Protein AF-A0A829W7Z4-F1 (afdb_monomer_lite)

Structure (mmCIF, N/CA/C/O backbone):
data_AF-A0A829W7Z4-F1
#
_entry.id   AF-A0A829W7Z4-F1
#
loop_
_atom_site.group_PDB
_atom_site.id
_atom_site.type_symbol
_atom_site.label_atom_id
_atom_site.label_alt_id
_atom_site.label_comp_id
_atom_site.label_asym_id
_atom_site.label_entity_id
_atom_site.label_seq_id
_atom_site.pdbx_PDB_ins_code
_atom_site.Cartn_x
_atom_site.Cartn_y
_atom_site.Cartn_z
_atom_site.occupancy
_atom_site.B_iso_or_equiv
_atom_site.auth_seq_id
_atom_site.auth_comp_id
_atom_site.auth_asym_id
_atom_site.auth_atom_id
_atom_site.pdbx_PDB_model_num
ATOM 1 N N . MET A 1 1 ? 9.742 19.812 16.739 1.00 41.78 1 MET A N 1
ATOM 2 C CA . MET A 1 1 ? 9.179 18.948 17.801 1.00 41.78 1 MET A CA 1
ATOM 3 C C . MET A 1 1 ? 8.928 17.568 17.211 1.00 41.78 1 MET A C 1
ATOM 5 O O . MET A 1 1 ? 8.250 17.486 16.193 1.00 41.78 1 MET A O 1
ATOM 9 N N . ALA A 1 2 ? 9.530 16.509 17.758 1.00 52.81 2 ALA A N 1
ATOM 10 C CA . ALA A 1 2 ? 9.344 15.154 17.242 1.00 52.81 2 ALA A CA 1
ATOM 11 C C . ALA A 1 2 ? 7.909 14.692 17.536 1.00 52.81 2 ALA A C 1
ATOM 13 O O . ALA A 1 2 ? 7.494 14.621 18.692 1.00 52.81 2 ALA A O 1
ATOM 14 N N . LYS A 1 3 ? 7.122 14.435 16.487 1.00 56.81 3 LYS A N 1
ATOM 15 C CA . LYS A 1 3 ? 5.756 13.927 16.623 1.00 56.81 3 LYS A CA 1
ATOM 16 C C . LYS A 1 3 ? 5.869 12.487 17.125 1.00 56.81 3 LYS A C 1
ATOM 18 O O . LYS A 1 3 ? 6.263 11.615 16.359 1.00 56.81 3 LYS A O 1
ATOM 23 N N . ASN A 1 4 ? 5.592 12.265 18.408 1.00 56.56 4 ASN A N 1
ATOM 24 C CA . ASN A 1 4 ? 5.634 10.947 19.036 1.00 56.56 4 ASN A CA 1
ATOM 25 C C . ASN A 1 4 ? 4.514 10.082 18.429 1.00 56.56 4 ASN A C 1
ATOM 27 O O . ASN A 1 4 ? 3.356 10.155 18.841 1.00 56.56 4 ASN A O 1
ATOM 31 N N . GLN A 1 5 ? 4.822 9.377 17.339 1.00 65.25 5 GLN A N 1
ATOM 32 C CA . GLN A 1 5 ? 3.858 8.541 16.636 1.00 65.25 5 GLN A CA 1
ATOM 33 C C . GLN A 1 5 ? 3.801 7.185 17.328 1.00 65.25 5 GLN A C 1
ATOM 35 O O . GLN A 1 5 ? 4.799 6.468 17.373 1.00 65.25 5 GLN A O 1
ATOM 40 N N . LYS A 1 6 ? 2.619 6.814 17.831 1.00 75.69 6 LYS A N 1
ATOM 41 C CA . LYS A 1 6 ? 2.347 5.427 18.215 1.00 75.69 6 LYS A CA 1
ATOM 42 C C . LYS A 1 6 ? 2.591 4.542 16.991 1.00 75.69 6 LYS A C 1
ATOM 44 O O . LYS A 1 6 ? 1.899 4.678 15.980 1.00 75.69 6 LYS A O 1
ATOM 49 N N . SER A 1 7 ? 3.600 3.680 17.073 1.00 81.94 7 SER A N 1
ATOM 50 C CA . SER A 1 7 ? 3.872 2.682 16.044 1.00 81.94 7 SER A CA 1
ATOM 51 C C . SER A 1 7 ? 3.055 1.432 16.345 1.00 81.94 7 SER A C 1
ATOM 53 O O . SER A 1 7 ? 3.069 0.937 17.468 1.00 81.94 7 SER A O 1
ATOM 55 N N . TYR A 1 8 ? 2.344 0.939 15.337 1.00 88.88 8 TYR A N 1
ATOM 56 C CA . TYR A 1 8 ? 1.607 -0.319 15.400 1.00 88.88 8 TYR A CA 1
ATOM 57 C C . TYR A 1 8 ? 2.316 -1.352 14.530 1.00 88.88 8 TYR A C 1
ATOM 59 O O . TYR A 1 8 ? 2.827 -1.000 13.454 1.00 88.88 8 TYR A O 1
ATOM 67 N N . THR A 1 9 ? 2.326 -2.607 14.975 1.00 92.00 9 THR A N 1
ATOM 68 C CA . THR A 1 9 ? 2.945 -3.698 14.221 1.00 92.00 9 THR A CA 1
ATOM 69 C C . THR A 1 9 ? 2.181 -3.958 12.915 1.00 92.00 9 THR A C 1
ATOM 71 O O . THR A 1 9 ? 0.985 -3.649 12.830 1.00 92.00 9 THR A O 1
ATOM 74 N N . PRO A 1 10 ? 2.847 -4.452 11.858 1.00 86.19 10 PRO A N 1
ATOM 75 C CA . PRO A 1 10 ? 2.185 -4.789 10.599 1.00 86.19 10 PRO A CA 1
ATOM 76 C C . PRO A 1 10 ? 1.018 -5.767 10.778 1.00 86.19 10 PRO A C 1
ATOM 78 O O . PRO A 1 10 ? -0.041 -5.557 10.193 1.00 86.19 10 PRO A O 1
ATOM 81 N N . GLU A 1 11 ? 1.187 -6.768 11.641 1.00 88.44 11 GLU A N 1
ATOM 82 C CA . GLU A 1 11 ? 0.212 -7.831 11.899 1.00 88.44 11 GLU A CA 1
ATOM 83 C C . GLU A 1 11 ? -1.060 -7.253 12.522 1.00 88.44 11 GLU A C 1
ATOM 85 O O . GLU A 1 11 ? -2.168 -7.559 12.088 1.00 88.44 11 GLU A O 1
ATOM 90 N N . PHE A 1 12 ? -0.903 -6.332 13.478 1.00 92.31 12 PHE A N 1
ATOM 91 C CA . PHE A 1 12 ? -2.033 -5.650 14.099 1.00 92.31 12 PHE A CA 1
ATOM 92 C C . PHE A 1 12 ? -2.803 -4.794 13.089 1.00 92.31 12 PHE A C 1
ATOM 94 O O . PHE A 1 12 ? -4.030 -4.808 13.059 1.00 92.31 12 PHE A O 1
ATOM 101 N N . LYS A 1 13 ? -2.094 -4.058 12.223 1.00 91.81 13 LYS A N 1
ATOM 102 C CA . LYS A 1 13 ? -2.747 -3.253 11.178 1.00 91.81 13 LYS A CA 1
ATOM 103 C C . LYS A 1 13 ? -3.552 -4.132 10.227 1.00 91.81 13 LYS A C 1
ATOM 105 O O . LYS A 1 13 ? -4.665 -3.751 9.875 1.00 91.81 13 LYS A O 1
ATOM 110 N N . GLN A 1 14 ? -2.995 -5.278 9.834 1.00 89.31 14 GLN A N 1
ATOM 111 C CA . GLN A 1 14 ? -3.659 -6.223 8.942 1.00 89.31 14 GLN A CA 1
ATOM 112 C C . GLN A 1 14 ? -4.924 -6.791 9.590 1.00 89.31 14 GLN A C 1
ATOM 114 O O . GLN A 1 14 ? -5.995 -6.679 9.005 1.00 89.31 14 GLN A O 1
ATOM 119 N N . GLN A 1 15 ? -4.834 -7.256 10.840 1.00 91.69 15 GLN A N 1
ATOM 120 C CA . GLN A 1 15 ? -5.976 -7.785 11.590 1.00 91.69 15 GLN A CA 1
ATOM 121 C C . GLN A 1 15 ? -7.156 -6.801 11.637 1.00 91.69 15 GLN A C 1
ATOM 123 O O . GLN A 1 15 ? -8.304 -7.183 11.426 1.00 91.69 15 GLN A O 1
ATOM 128 N N . ILE A 1 16 ? -6.883 -5.519 11.891 1.00 92.44 16 ILE A N 1
ATOM 129 C CA . ILE A 1 16 ? -7.922 -4.485 11.954 1.00 92.44 16 ILE A CA 1
ATOM 130 C C . ILE A 1 16 ? -8.566 -4.233 10.583 1.00 92.44 16 ILE A C 1
ATOM 132 O O . ILE A 1 16 ? -9.775 -4.011 10.493 1.00 92.44 16 ILE A O 1
ATOM 136 N N . VAL A 1 17 ? -7.776 -4.263 9.509 1.00 90.25 17 VAL A N 1
ATOM 137 C CA . VAL A 1 17 ? -8.288 -4.105 8.141 1.00 90.25 17 VAL A CA 1
ATOM 138 C C . VAL A 1 17 ? -9.119 -5.315 7.722 1.00 90.25 17 VAL A C 1
ATOM 140 O O . VAL A 1 17 ? -10.169 -5.133 7.110 1.00 90.25 17 VAL A O 1
ATOM 143 N N . ASP A 1 18 ? -8.714 -6.522 8.106 1.00 89.75 18 ASP A N 1
ATOM 144 C CA . ASP A 1 18 ? -9.463 -7.748 7.829 1.00 89.75 18 ASP A CA 1
ATOM 145 C C . ASP A 1 18 ? -10.809 -7.753 8.568 1.00 89.75 18 ASP A C 1
ATOM 147 O O . ASP A 1 18 ? -11.843 -8.027 7.960 1.00 89.75 18 ASP A O 1
ATOM 151 N N . LEU A 1 19 ? -10.828 -7.341 9.843 1.00 90.69 19 LEU A N 1
ATOM 152 C CA . LEU A 1 19 ? -12.062 -7.167 10.624 1.00 90.69 19 LEU A CA 1
ATOM 153 C C . LEU A 1 19 ? -13.021 -6.149 9.997 1.00 90.69 19 LEU A C 1
ATOM 155 O O . LEU A 1 19 ? -14.240 -6.342 10.026 1.00 90.69 19 LEU A O 1
ATOM 159 N N . TYR A 1 20 ? -12.485 -5.063 9.436 1.00 90.12 20 TYR A N 1
ATOM 160 C CA . TYR A 1 20 ? -13.280 -4.077 8.706 1.00 90.12 20 TYR A CA 1
ATOM 161 C C . TYR A 1 20 ? -13.843 -4.661 7.402 1.00 90.12 20 TYR A C 1
ATOM 163 O O . TYR A 1 20 ? -15.031 -4.511 7.114 1.00 90.12 20 TYR A O 1
ATOM 171 N N . ASN A 1 21 ? -13.016 -5.369 6.629 1.00 86.25 21 ASN A N 1
ATOM 172 C CA . ASN A 1 21 ? -13.409 -5.942 5.339 1.00 86.25 21 ASN A CA 1
ATOM 173 C C . ASN A 1 21 ? -14.381 -7.124 5.473 1.00 86.25 21 ASN A C 1
ATOM 175 O O . ASN A 1 21 ? -15.177 -7.350 4.565 1.00 86.25 21 ASN A O 1
ATOM 179 N N . ALA A 1 22 ? -14.368 -7.842 6.601 1.00 87.00 22 ALA A N 1
ATOM 180 C CA . ALA A 1 22 ? -15.318 -8.914 6.902 1.00 87.00 22 ALA A CA 1
ATOM 181 C C . ALA A 1 22 ? -16.778 -8.425 7.035 1.00 87.00 22 ALA A C 1
ATOM 183 O O . ALA A 1 22 ? -17.695 -9.238 7.107 1.00 87.00 22 ALA A O 1
ATOM 184 N N . GLY A 1 23 ? -17.016 -7.105 7.062 1.00 78.06 23 GLY A N 1
ATOM 185 C CA . GLY A 1 23 ? -18.353 -6.511 6.947 1.00 78.06 23 GLY A CA 1
ATOM 186 C C . GLY A 1 23 ? -19.165 -6.449 8.246 1.00 78.06 23 GLY A C 1
ATOM 187 O O . GLY A 1 23 ? -20.299 -5.979 8.225 1.00 78.06 23 GLY A O 1
ATOM 188 N N . GLY A 1 24 ? -18.597 -6.879 9.377 1.00 80.94 24 GLY A N 1
ATOM 189 C CA . GLY A 1 24 ? -19.252 -6.869 10.694 1.00 80.94 24 GLY A CA 1
ATOM 190 C C . GLY A 1 24 ? -18.846 -5.719 11.623 1.00 80.94 24 GLY A C 1
ATOM 191 O O . GLY A 1 24 ? -19.356 -5.632 12.737 1.00 80.94 24 GLY A O 1
ATOM 192 N N . THR A 1 25 ? -17.924 -4.848 11.205 1.00 87.38 25 THR A N 1
ATOM 193 C CA . THR A 1 25 ? -17.413 -3.751 12.041 1.00 87.38 25 THR A CA 1
ATOM 194 C C . THR A 1 25 ? -17.445 -2.409 11.312 1.00 87.38 25 THR A C 1
ATOM 196 O O . THR A 1 25 ? -17.489 -2.328 10.087 1.00 87.38 25 THR A O 1
ATOM 199 N N . SER A 1 26 ? -17.441 -1.321 12.084 1.00 89.88 26 SER A N 1
ATOM 200 C CA . SER A 1 26 ? -17.405 0.053 11.574 1.00 89.88 26 SER A CA 1
ATOM 201 C C . SER A 1 26 ? -16.270 0.837 12.228 1.00 89.88 26 SER A C 1
ATOM 203 O O . SER A 1 26 ? -15.834 0.503 13.330 1.00 89.88 26 SER A O 1
ATOM 205 N N . TYR A 1 27 ? -15.810 1.922 11.595 1.00 91.56 27 TYR A N 1
ATOM 206 C CA . TYR A 1 27 ? -14.749 2.759 12.173 1.00 91.56 27 TYR A CA 1
ATOM 207 C C . TYR A 1 27 ? -15.008 3.188 13.630 1.00 91.56 27 TYR A C 1
ATOM 209 O O . TYR A 1 27 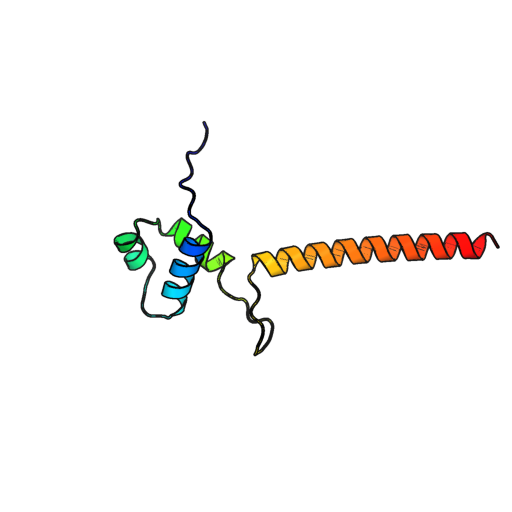? -14.089 3.049 14.432 1.00 91.56 27 TYR A O 1
ATOM 217 N N . PRO A 1 28 ? -16.216 3.650 14.023 1.00 92.56 28 PRO A N 1
ATOM 218 C CA . PRO A 1 28 ? -16.485 4.021 15.415 1.00 92.56 28 PRO A CA 1
ATOM 219 C C . PRO A 1 28 ? -16.426 2.841 16.394 1.00 92.56 28 PRO A C 1
ATOM 221 O O . PRO A 1 28 ? -16.172 3.029 17.581 1.00 92.56 28 PRO A O 1
ATOM 224 N N . GLN A 1 29 ? -16.710 1.624 15.930 1.00 92.25 29 GLN A N 1
ATOM 225 C CA . GLN A 1 29 ? -16.606 0.421 16.752 1.00 92.25 29 GLN A CA 1
ATOM 226 C C . GLN A 1 29 ? -15.141 0.039 16.963 1.00 92.25 29 GLN A C 1
ATOM 228 O O . GLN A 1 29 ? -14.713 -0.084 18.105 1.00 92.25 29 GLN A O 1
ATOM 233 N N . LEU A 1 30 ? -14.361 -0.015 15.881 1.00 92.31 30 LEU A N 1
ATOM 234 C CA . LEU A 1 30 ? -12.924 -0.296 15.936 1.00 92.31 30 LEU A CA 1
ATOM 235 C C . LEU A 1 30 ? -12.162 0.749 16.766 1.00 92.31 30 LEU A C 1
ATOM 237 O O . LEU A 1 30 ? -11.237 0.415 17.499 1.00 92.31 30 LEU A O 1
ATOM 241 N N . GLU A 1 31 ? -12.572 2.015 16.694 1.00 93.50 31 GLU A N 1
ATOM 242 C CA . GLU A 1 31 ? -11.995 3.089 17.504 1.00 93.50 31 GLU A CA 1
ATOM 243 C C . GLU A 1 31 ? -12.252 2.895 19.003 1.00 93.50 31 GLU A C 1
ATOM 245 O O . GLU A 1 31 ? -11.339 3.086 19.804 1.00 93.50 31 GLU A O 1
ATOM 250 N N . ARG A 1 32 ? -13.463 2.469 19.387 1.00 92.31 32 ARG A N 1
ATOM 251 C CA . ARG A 1 32 ? -13.809 2.193 20.791 1.00 92.31 32 ARG A CA 1
ATOM 252 C C . ARG A 1 32 ? -13.127 0.943 21.335 1.00 92.31 32 ARG A C 1
ATOM 254 O O . ARG A 1 32 ? -12.691 0.951 22.478 1.00 92.31 32 ARG A O 1
ATOM 261 N N . GLU A 1 33 ? -13.048 -0.107 20.529 1.00 92.25 33 GLU A N 1
ATOM 262 C CA . GLU A 1 33 ? -12.548 -1.415 20.955 1.00 92.25 33 GLU A CA 1
ATOM 263 C C . GLU A 1 33 ? -11.017 -1.467 21.006 1.00 92.25 33 GLU A C 1
ATOM 265 O O . GLU A 1 33 ? -10.442 -2.002 21.951 1.00 92.25 33 GLU A O 1
ATOM 270 N N . TYR A 1 34 ? -10.348 -0.839 20.035 1.00 91.12 34 TYR A N 1
ATOM 271 C CA . TYR A 1 34 ? -8.890 -0.903 19.895 1.00 91.12 34 TYR A CA 1
ATOM 272 C C . TYR A 1 34 ? -8.177 0.416 20.222 1.00 91.12 34 TYR A C 1
ATOM 274 O O . TYR A 1 34 ? -6.947 0.479 20.193 1.00 91.12 34 TYR A O 1
ATOM 282 N N . GLY A 1 35 ? -8.917 1.493 20.506 1.00 90.00 35 GLY A N 1
ATOM 283 C CA . GLY A 1 35 ? -8.342 2.802 20.839 1.00 90.00 35 GLY A CA 1
ATOM 284 C C . GLY A 1 35 ? -7.575 3.455 19.684 1.00 90.00 35 GLY A C 1
ATOM 285 O O . GLY A 1 35 ? -6.737 4.336 19.907 1.00 90.00 35 GLY A O 1
ATOM 286 N N . VAL A 1 36 ? -7.818 3.013 18.447 1.00 91.25 36 VAL A N 1
ATOM 287 C CA . VAL A 1 36 ? -7.167 3.543 17.247 1.00 91.25 36 VAL A CA 1
ATOM 288 C C . VAL A 1 36 ? -8.054 4.614 16.632 1.00 91.25 36 VAL A C 1
ATOM 290 O O . VAL A 1 36 ? -9.204 4.362 16.286 1.00 91.25 36 VAL A O 1
ATOM 293 N N . ASN A 1 37 ? -7.502 5.810 16.438 1.00 91.56 37 ASN A N 1
ATOM 294 C CA . ASN A 1 37 ? -8.257 6.915 15.860 1.00 91.56 37 ASN A CA 1
ATOM 295 C C . ASN A 1 37 ? -8.778 6.575 14.448 1.00 91.56 37 ASN A C 1
ATOM 297 O O . ASN A 1 37 ? -8.088 5.949 13.634 1.00 91.56 37 ASN A O 1
ATOM 301 N N . ARG A 1 38 ? -9.964 7.092 14.117 1.00 91.25 38 ARG A N 1
ATOM 302 C CA . ARG A 1 38 ? -10.600 6.886 12.805 1.00 91.25 38 ARG A CA 1
ATOM 303 C C . ARG A 1 38 ? -9.714 7.226 11.602 1.00 91.25 38 ARG A C 1
ATOM 305 O O . ARG A 1 38 ? -9.752 6.521 10.596 1.00 91.25 38 ARG A O 1
ATOM 312 N N . SER A 1 39 ? -8.922 8.296 11.668 1.00 90.88 39 SER A N 1
ATOM 313 C CA . SER A 1 39 ? -8.045 8.713 10.559 1.00 90.88 39 SER A CA 1
ATOM 314 C C . SER A 1 39 ? -6.960 7.672 10.261 1.00 90.88 39 SER A C 1
ATOM 316 O O . SER A 1 39 ? -6.614 7.429 9.107 1.00 90.88 39 SER A O 1
ATOM 3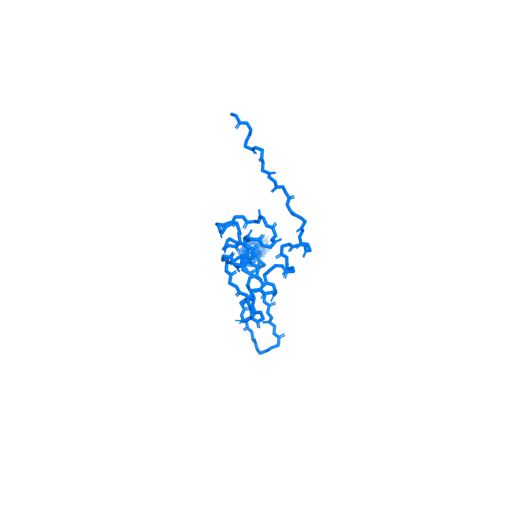18 N N . THR A 1 40 ? -6.433 7.047 11.310 1.00 91.50 40 THR A N 1
ATOM 319 C CA . THR A 1 40 ? -5.404 6.010 11.259 1.00 91.50 40 THR A CA 1
ATOM 320 C C . THR A 1 40 ? -5.992 4.730 10.689 1.00 91.50 40 THR A C 1
ATOM 322 O O . THR A 1 40 ? -5.436 4.191 9.736 1.00 91.50 40 THR A O 1
ATOM 325 N N . LEU A 1 41 ? -7.167 4.325 11.181 1.00 92.12 41 LEU A N 1
ATOM 326 C CA . LEU A 1 41 ? -7.928 3.198 10.642 1.00 92.12 41 LEU A CA 1
ATOM 327 C C . LEU A 1 41 ? -8.219 3.377 9.149 1.00 92.12 41 LEU A C 1
ATOM 329 O O . LEU A 1 41 ? -7.919 2.500 8.345 1.00 92.12 41 LEU A O 1
ATOM 333 N N . SER A 1 42 ? -8.736 4.544 8.756 1.00 89.81 42 SER A N 1
ATOM 334 C CA . SER A 1 42 ? -9.043 4.849 7.356 1.00 89.81 42 SER A CA 1
ATOM 335 C C . SER A 1 42 ? -7.801 4.790 6.463 1.00 89.81 42 SER A C 1
ATOM 337 O O . SER A 1 42 ? -7.860 4.257 5.355 1.00 89.81 42 SER A O 1
ATOM 339 N N . ASN A 1 43 ? -6.656 5.278 6.950 1.00 90.75 43 ASN A N 1
ATOM 340 C CA . ASN A 1 43 ? -5.391 5.163 6.230 1.00 90.75 43 ASN A CA 1
ATOM 341 C C . ASN A 1 43 ? -4.944 3.705 6.069 1.00 90.75 43 ASN A C 1
ATOM 343 O O . ASN A 1 43 ? -4.462 3.353 4.995 1.00 90.75 43 ASN A O 1
ATOM 347 N N . TRP A 1 44 ? -5.101 2.862 7.093 1.00 91.62 44 TRP A N 1
ATOM 348 C CA . TRP A 1 44 ? -4.754 1.442 7.000 1.00 91.62 44 TRP A CA 1
ATOM 349 C C . TRP A 1 44 ? -5.648 0.711 6.016 1.00 91.62 44 TRP A C 1
ATOM 351 O O . TRP A 1 44 ? -5.119 0.076 5.112 1.00 91.62 44 TRP A O 1
ATOM 361 N N . VAL A 1 45 ? -6.968 0.888 6.110 1.00 87.19 45 VAL A N 1
ATOM 362 C CA . VAL A 1 45 ? -7.915 0.316 5.146 1.00 87.19 45 VAL A CA 1
ATOM 363 C C . VAL A 1 45 ? -7.543 0.764 3.735 1.00 87.19 45 VAL A C 1
ATOM 365 O O . VAL A 1 45 ? -7.392 -0.059 2.850 1.00 87.19 45 VAL A O 1
ATOM 368 N N . LYS A 1 46 ? -7.256 2.047 3.505 1.00 85.25 46 LYS A N 1
ATOM 369 C CA . LYS A 1 46 ? -6.853 2.526 2.174 1.00 85.25 46 LYS A CA 1
ATOM 370 C C . LYS A 1 46 ? -5.531 1.932 1.660 1.00 85.25 46 LYS A C 1
ATOM 372 O O . LYS A 1 46 ? -5.344 1.829 0.450 1.00 85.25 46 LYS A O 1
ATOM 377 N N . GLN A 1 47 ? -4.583 1.625 2.543 1.00 82.81 47 GLN A N 1
ATOM 378 C CA . GLN A 1 47 ? -3.255 1.127 2.160 1.00 82.81 47 GLN A CA 1
ATOM 379 C C . GLN A 1 47 ? -3.197 -0.394 2.009 1.00 82.81 47 GLN A C 1
ATOM 381 O O . GLN A 1 47 ? -2.459 -0.880 1.152 1.00 82.81 47 GLN A O 1
ATOM 386 N N . LEU A 1 48 ? -3.940 -1.106 2.853 1.00 81.56 48 LEU A N 1
ATOM 387 C CA . LEU A 1 48 ? -3.922 -2.561 2.991 1.00 81.56 48 LEU A CA 1
ATOM 388 C C . LEU A 1 48 ? -5.161 -3.221 2.386 1.00 81.56 48 LEU A C 1
ATOM 390 O O . LEU A 1 48 ? -5.179 -4.440 2.260 1.00 81.56 48 LEU A O 1
ATOM 394 N N . SER A 1 49 ? -6.192 -2.455 2.004 1.00 71.56 49 SER A N 1
ATOM 395 C CA . SER A 1 49 ? -7.335 -3.031 1.302 1.00 71.56 49 SER A CA 1
ATOM 396 C C . SER A 1 49 ? -6.850 -3.643 -0.018 1.00 71.56 49 SER A C 1
ATOM 398 O O . SER A 1 49 ? -6.134 -2.975 -0.781 1.00 71.56 49 SER A O 1
ATOM 400 N N . PRO A 1 50 ? -7.187 -4.919 -0.262 1.00 64.19 50 PRO A N 1
ATOM 401 C CA . PRO A 1 50 ? -6.766 -5.627 -1.455 1.00 64.19 50 PRO A CA 1
ATOM 402 C C . PRO A 1 50 ? -7.370 -4.964 -2.694 1.00 64.19 50 PRO A C 1
ATOM 404 O O . PRO A 1 50 ? -8.583 -4.779 -2.792 1.00 64.19 50 PRO A O 1
ATOM 407 N N . ILE A 1 51 ? -6.526 -4.622 -3.667 1.00 64.56 51 ILE A N 1
ATOM 408 C CA . ILE A 1 51 ? -6.991 -4.292 -5.011 1.00 64.56 51 ILE A CA 1
ATOM 409 C C . ILE A 1 51 ? -7.115 -5.624 -5.745 1.00 64.56 51 ILE A C 1
ATOM 411 O O . ILE A 1 51 ? -6.132 -6.361 -5.848 1.00 64.56 51 ILE A O 1
ATOM 415 N N . LYS A 1 52 ? -8.308 -5.944 -6.255 1.00 54.69 52 LYS A N 1
ATOM 416 C CA . LYS A 1 52 ? -8.470 -7.078 -7.171 1.00 54.69 52 LYS A CA 1
ATOM 417 C C . LYS A 1 52 ? -7.688 -6.785 -8.451 1.00 54.69 52 LYS A C 1
ATOM 419 O O . LYS A 1 52 ? -8.027 -5.842 -9.166 1.00 54.69 52 LYS A O 1
ATOM 424 N N . VAL A 1 53 ? -6.635 -7.560 -8.704 1.00 57.72 53 VAL A N 1
ATOM 425 C CA . VAL A 1 53 ? -5.861 -7.511 -9.954 1.00 57.72 53 VAL A CA 1
ATOM 426 C C . VAL A 1 53 ? -6.363 -8.596 -10.919 1.00 57.72 53 VAL A C 1
ATOM 428 O O . VAL A 1 53 ? -6.420 -8.349 -12.121 1.00 57.72 53 VAL A O 1
ATOM 431 N N . SER A 1 54 ? -6.826 -9.735 -10.391 1.00 52.84 54 SER A N 1
ATOM 432 C CA . SER A 1 54 ? -7.531 -10.818 -11.101 1.00 52.84 54 SER A CA 1
ATOM 433 C C . SER A 1 54 ? -8.490 -11.564 -10.143 1.00 52.84 54 SER A C 1
ATOM 435 O O . SER A 1 54 ? -8.695 -11.113 -9.013 1.00 52.84 54 SER A O 1
ATOM 437 N N . GLU A 1 55 ? -9.121 -12.665 -10.582 1.00 53.72 55 GLU A N 1
ATOM 438 C CA . GLU A 1 55 ? -10.000 -13.502 -9.738 1.00 53.72 55 GLU A CA 1
ATOM 439 C C . GLU A 1 55 ? -9.253 -14.218 -8.597 1.00 53.72 55 GLU A C 1
ATOM 441 O O . GLU A 1 55 ? -9.829 -14.368 -7.519 1.00 53.72 55 GLU A O 1
ATOM 446 N N . GLU A 1 56 ? -7.973 -14.572 -8.781 1.00 49.28 56 GLU A N 1
ATOM 447 C CA . GLU A 1 56 ? -7.165 -15.277 -7.769 1.00 49.28 56 GLU A CA 1
ATOM 448 C C . GLU A 1 56 ? -6.080 -14.422 -7.089 1.00 49.28 56 GLU A C 1
ATOM 450 O O . GLU A 1 56 ? -5.520 -14.848 -6.079 1.00 49.28 56 GLU A O 1
ATOM 455 N N . GLU A 1 57 ? -5.777 -13.218 -7.590 1.00 49.19 57 GLU A N 1
ATOM 456 C CA . GLU A 1 57 ? -4.639 -12.426 -7.110 1.00 49.19 57 GLU A CA 1
ATOM 457 C C . GLU A 1 57 ? -5.067 -11.048 -6.577 1.00 49.19 57 GLU A C 1
ATOM 459 O O . GLU A 1 57 ? -5.567 -10.169 -7.295 1.00 49.19 57 GLU A O 1
ATOM 464 N N . THR A 1 58 ? -4.853 -10.846 -5.275 1.00 55.22 58 THR A N 1
ATOM 465 C CA . THR A 1 58 ? -5.052 -9.562 -4.600 1.00 55.22 58 THR A CA 1
ATOM 466 C C . THR A 1 58 ? -3.710 -8.947 -4.247 1.00 55.22 58 THR A C 1
ATOM 468 O O . THR A 1 58 ? -2.937 -9.539 -3.500 1.00 55.22 58 THR A O 1
ATOM 471 N N . VAL A 1 59 ? -3.456 -7.736 -4.739 1.00 68.12 59 VAL A N 1
ATOM 472 C CA . VAL A 1 59 ? -2.223 -6.990 -4.453 1.00 68.12 59 VAL A CA 1
ATOM 473 C C . VAL A 1 59 ? -2.590 -5.733 -3.674 1.00 68.12 59 VAL A C 1
ATOM 475 O O . VAL A 1 59 ? -3.567 -5.047 -3.992 1.00 68.12 59 VAL A O 1
ATOM 478 N N . THR A 1 60 ? -1.826 -5.400 -2.635 1.00 73.38 60 THR A N 1
ATOM 479 C CA . THR A 1 60 ? -2.065 -4.166 -1.879 1.00 73.38 60 THR A CA 1
ATOM 480 C C . THR A 1 60 ? -1.678 -2.935 -2.705 1.00 73.38 60 THR A C 1
ATOM 482 O O . THR A 1 60 ? -0.812 -2.962 -3.585 1.00 73.38 60 THR A O 1
ATOM 485 N N . LEU A 1 61 ? -2.269 -1.779 -2.391 1.00 74.62 61 LEU A N 1
ATOM 486 C CA . LEU A 1 61 ? -1.982 -0.523 -3.097 1.00 74.62 61 LEU A CA 1
ATOM 487 C C . LEU A 1 61 ? -0.509 -0.085 -2.964 1.00 74.62 61 LEU A C 1
ATOM 489 O O . LEU A 1 61 ? 0.028 0.622 -3.825 1.00 74.62 61 LEU A O 1
ATOM 493 N N . LYS A 1 62 ? 0.155 -0.510 -1.884 1.00 73.56 62 LYS A N 1
ATOM 494 C CA . LYS A 1 62 ? 1.586 -0.291 -1.648 1.00 73.56 62 LYS A CA 1
ATOM 495 C C . LYS A 1 62 ? 2.442 -1.121 -2.607 1.00 73.56 62 LYS A C 1
ATOM 497 O O . LYS A 1 62 ? 3.349 -0.567 -3.229 1.00 73.56 62 LYS A O 1
ATOM 502 N N . GLU A 1 63 ? 2.132 -2.404 -2.747 1.00 75.69 63 GLU A N 1
ATOM 503 C CA . GLU A 1 63 ? 2.828 -3.322 -3.653 1.00 75.69 63 GLU A CA 1
ATOM 504 C C . GLU A 1 63 ? 2.638 -2.907 -5.111 1.00 75.69 63 GLU A C 1
ATOM 506 O O . GLU A 1 63 ? 3.619 -2.799 -5.841 1.00 75.69 63 GLU A O 1
ATOM 511 N N . TYR A 1 64 ? 1.423 -2.520 -5.512 1.00 78.69 64 TYR A N 1
ATOM 512 C CA . TYR A 1 64 ? 1.168 -2.019 -6.866 1.00 78.69 64 TYR A CA 1
ATOM 513 C C . TYR A 1 64 ? 2.034 -0.796 -7.221 1.00 78.69 64 TYR A C 1
ATOM 515 O O . TYR A 1 64 ? 2.596 -0.699 -8.315 1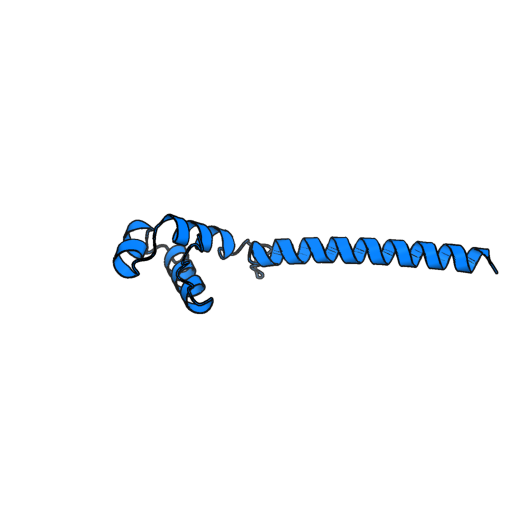.00 78.69 64 TYR A O 1
ATOM 523 N N . LYS A 1 65 ? 2.191 0.151 -6.284 1.00 79.00 65 LYS A N 1
ATOM 524 C CA . LYS A 1 65 ? 3.066 1.319 -6.482 1.00 79.00 65 LYS A CA 1
ATOM 525 C C . LYS A 1 65 ? 4.543 0.940 -6.556 1.00 79.00 65 LYS A C 1
ATOM 527 O O . LYS A 1 65 ? 5.268 1.546 -7.345 1.00 79.00 65 LYS A O 1
ATOM 532 N N . ALA A 1 66 ? 4.989 -0.009 -5.736 1.00 84.19 66 ALA A N 1
ATOM 533 C CA . ALA A 1 66 ? 6.360 -0.508 -5.778 1.00 84.19 66 ALA A CA 1
ATOM 534 C C . ALA A 1 66 ? 6.646 -1.193 -7.122 1.00 84.19 66 ALA A C 1
ATOM 536 O O . ALA A 1 66 ? 7.614 -0.841 -7.792 1.00 84.19 66 ALA A O 1
ATOM 537 N N . LEU A 1 67 ? 5.736 -2.057 -7.573 1.00 87.56 67 LEU A N 1
ATOM 538 C CA . LEU A 1 67 ? 5.847 -2.770 -8.841 1.00 87.56 67 LEU A CA 1
ATOM 539 C C . LEU A 1 67 ? 5.878 -1.808 -10.035 1.00 87.56 67 LEU A C 1
ATOM 541 O O . LEU A 1 67 ? 6.711 -1.948 -10.9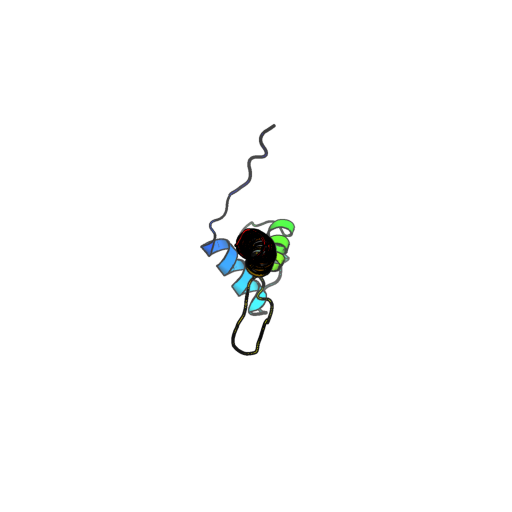27 1.00 87.56 67 LEU A O 1
ATOM 545 N N . ARG A 1 68 ? 5.043 -0.758 -10.028 1.00 88.88 68 ARG A N 1
ATOM 546 C CA . ARG A 1 68 ? 5.096 0.291 -11.061 1.00 88.88 68 ARG A CA 1
ATOM 547 C C . ARG A 1 68 ? 6.449 0.994 -11.133 1.00 88.88 68 ARG A C 1
ATOM 549 O O . ARG A 1 68 ? 6.912 1.275 -12.237 1.00 88.88 68 ARG A O 1
ATOM 556 N N . LYS A 1 69 ? 7.068 1.298 -9.989 1.00 91.38 69 LYS A N 1
ATOM 557 C CA . LYS A 1 69 ? 8.401 1.917 -9.962 1.00 91.38 69 LYS A CA 1
ATOM 558 C C . LYS A 1 69 ? 9.460 0.974 -10.521 1.00 91.38 69 LYS A C 1
ATOM 560 O O . LYS A 1 69 ? 10.292 1.416 -11.307 1.00 91.38 69 LYS A O 1
ATOM 565 N N . GLU A 1 70 ? 9.389 -0.305 -10.167 1.00 92.06 70 GLU A N 1
ATOM 566 C CA . GLU A 1 70 ? 10.338 -1.301 -10.660 1.00 92.06 70 GLU A CA 1
ATOM 567 C C . GLU A 1 70 ? 10.216 -1.492 -12.175 1.00 92.06 70 GLU A C 1
ATOM 569 O O . GLU A 1 70 ? 11.214 -1.438 -12.886 1.00 92.06 70 GLU A O 1
ATOM 574 N N . ILE A 1 71 ? 8.990 -1.562 -12.706 1.00 94.69 71 ILE A N 1
ATOM 575 C CA . ILE A 1 71 ? 8.750 -1.603 -14.157 1.00 94.69 71 ILE A CA 1
ATOM 576 C C . ILE A 1 71 ? 9.360 -0.381 -14.856 1.00 94.69 71 ILE A C 1
ATOM 578 O O . ILE A 1 71 ? 9.946 -0.512 -15.930 1.00 94.69 71 ILE A O 1
ATOM 582 N N . GLN A 1 72 ? 9.230 0.817 -14.277 1.00 93.62 72 GLN A N 1
ATOM 583 C CA . GLN A 1 72 ? 9.844 2.016 -14.852 1.00 93.62 72 GLN A CA 1
ATOM 584 C C . GLN A 1 72 ? 11.373 1.942 -14.840 1.00 93.62 72 GLN A C 1
ATOM 586 O O . GLN A 1 72 ? 11.996 2.272 -15.848 1.00 93.62 72 GLN A O 1
ATOM 591 N N . ARG A 1 73 ? 11.974 1.481 -13.739 1.00 95.06 73 ARG A N 1
ATOM 592 C CA . ARG A 1 73 ? 13.426 1.299 -13.622 1.00 95.06 73 ARG A CA 1
ATOM 593 C C . ARG A 1 73 ? 13.950 0.299 -14.653 1.00 95.06 73 ARG A C 1
ATOM 595 O O . ARG A 1 73 ? 14.866 0.633 -15.398 1.00 95.06 73 ARG A O 1
ATOM 602 N N . LEU A 1 74 ? 13.321 -0.872 -14.745 1.00 95.44 74 LEU A N 1
ATOM 603 C CA . LEU A 1 74 ? 13.691 -1.923 -15.693 1.00 95.44 74 LEU A CA 1
ATOM 604 C C . LEU A 1 74 ? 13.569 -1.451 -17.144 1.00 95.44 74 LEU A C 1
ATOM 606 O O . LEU A 1 74 ? 14.430 -1.754 -17.964 1.00 95.44 74 LEU A O 1
ATOM 610 N N . LYS A 1 75 ? 12.538 -0.660 -17.475 1.00 93.62 75 LYS A N 1
ATOM 611 C CA . LYS A 1 75 ? 12.417 -0.054 -18.810 1.00 93.62 75 LYS A CA 1
ATOM 612 C C . LYS A 1 75 ? 13.585 0.877 -19.124 1.00 93.62 75 LYS A C 1
ATOM 614 O O . LYS A 1 75 ? 14.117 0.813 -20.225 1.00 93.62 75 LYS A O 1
ATOM 619 N N . ILE A 1 76 ? 13.992 1.720 -18.176 1.00 94.31 76 ILE A N 1
ATOM 620 C CA . ILE A 1 76 ? 15.133 2.628 -18.364 1.00 94.31 76 ILE A CA 1
ATOM 621 C C . ILE A 1 76 ? 16.425 1.829 -18.567 1.00 94.31 76 ILE A C 1
ATOM 623 O O . ILE A 1 76 ? 17.176 2.115 -19.496 1.00 94.31 76 ILE A O 1
ATOM 627 N N . GLU A 1 77 ? 16.666 0.812 -17.741 1.00 94.00 77 GLU A N 1
ATOM 628 C CA . GLU A 1 77 ? 17.845 -0.051 -17.854 1.00 94.00 77 GLU A CA 1
ATOM 629 C C . GLU A 1 77 ? 17.884 -0.784 -19.200 1.00 94.00 77 GLU A C 1
ATOM 631 O O . GLU A 1 77 ? 18.905 -0.778 -19.885 1.00 94.00 77 GLU A O 1
ATOM 636 N N . ASN A 1 78 ? 16.744 -1.319 -19.641 1.00 95.81 78 ASN A N 1
ATOM 637 C CA . ASN A 1 78 ? 16.625 -1.971 -20.940 1.00 95.81 78 ASN A CA 1
ATOM 638 C C . ASN A 1 78 ? 16.935 -1.012 -22.103 1.00 95.81 78 ASN A C 1
ATOM 640 O O . ASN A 1 78 ? 17.637 -1.386 -23.040 1.00 95.81 78 ASN A O 1
ATOM 644 N N . GLU A 1 79 ? 16.472 0.238 -22.032 1.00 95.44 79 GLU A N 1
ATOM 645 C CA . GLU A 1 79 ? 16.767 1.254 -23.048 1.00 95.44 79 GLU A CA 1
ATOM 646 C C . GLU A 1 79 ? 18.247 1.662 -23.067 1.00 95.44 79 GLU A C 1
ATOM 648 O O . GLU A 1 79 ? 18.814 1.867 -24.141 1.00 95.44 79 GLU A O 1
ATOM 653 N N . ILE A 1 80 ? 18.904 1.744 -21.906 1.00 94.88 80 ILE A N 1
ATOM 654 C CA . ILE A 1 80 ? 20.352 1.992 -21.827 1.00 94.88 80 ILE A CA 1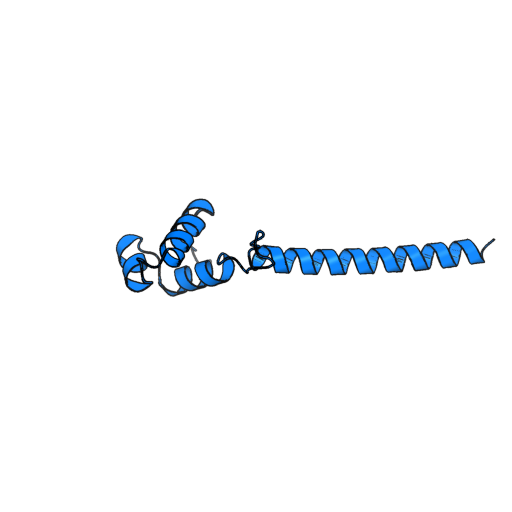
ATOM 655 C C . ILE A 1 80 ? 21.123 0.827 -22.453 1.00 94.88 80 ILE A C 1
ATOM 657 O O . ILE A 1 80 ? 22.005 1.058 -23.279 1.00 94.88 80 ILE A O 1
ATOM 661 N N . LEU A 1 81 ? 20.759 -0.413 -22.115 1.00 93.94 81 LEU A N 1
ATOM 662 C CA . LEU A 1 81 ? 21.401 -1.611 -22.657 1.00 93.94 81 LEU A CA 1
ATOM 663 C C . LEU A 1 81 ? 21.258 -1.691 -24.178 1.00 93.94 81 LEU A C 1
ATOM 665 O O . LEU A 1 81 ? 22.255 -1.930 -24.857 1.00 93.94 81 LEU A O 1
ATOM 669 N N . LYS A 1 82 ? 20.062 -1.423 -24.721 1.00 93.25 82 LYS A N 1
ATOM 670 C CA . LYS A 1 82 ? 19.825 -1.351 -26.175 1.00 93.25 82 LYS A CA 1
ATOM 671 C C . LYS A 1 82 ? 20.680 -0.286 -26.853 1.00 93.25 82 LYS A C 1
ATOM 673 O O . LYS A 1 82 ? 21.254 -0.535 -27.909 1.00 93.25 82 LYS A O 1
ATOM 678 N N . LYS A 1 83 ? 20.774 0.908 -26.258 1.00 92.94 83 LYS A N 1
ATOM 679 C CA . LYS A 1 83 ? 21.620 1.986 -26.789 1.00 92.94 83 LYS A CA 1
ATOM 680 C C . LYS A 1 83 ? 23.090 1.586 -26.783 1.00 92.94 83 LYS A C 1
ATOM 682 O O . LYS A 1 83 ? 23.760 1.792 -27.786 1.00 92.94 83 LYS A O 1
ATOM 687 N N . ALA A 1 84 ? 23.570 0.978 -25.699 1.00 92.31 84 ALA A N 1
ATOM 688 C CA . ALA A 1 84 ? 24.939 0.483 -25.615 1.00 92.31 84 ALA A CA 1
ATOM 689 C C . ALA A 1 84 ? 25.218 -0.570 -26.698 1.00 92.31 84 ALA A C 1
ATOM 691 O O . ALA A 1 84 ? 26.184 -0.428 -27.439 1.00 92.31 84 ALA A O 1
ATOM 692 N N . THR A 1 85 ? 24.343 -1.570 -26.865 1.00 92.62 85 THR A N 1
ATOM 693 C CA . THR A 1 85 ? 24.507 -2.592 -27.919 1.00 92.62 85 THR A CA 1
ATOM 694 C C . THR A 1 85 ? 24.514 -1.983 -29.318 1.00 92.62 85 THR A C 1
ATOM 696 O O . THR A 1 85 ? 25.329 -2.381 -30.143 1.00 92.62 85 THR A O 1
ATOM 699 N N . ALA A 1 86 ? 23.658 -0.995 -29.586 1.00 91.00 86 ALA A N 1
ATOM 700 C CA . ALA A 1 86 ? 23.637 -0.300 -30.871 1.00 91.00 86 ALA A CA 1
ATOM 701 C C . ALA A 1 86 ? 24.918 0.509 -31.145 1.00 91.00 86 ALA A C 1
ATOM 703 O O . ALA A 1 86 ? 25.326 0.614 -32.299 1.00 91.00 86 ALA A O 1
ATOM 704 N N . ILE A 1 87 ? 25.548 1.076 -30.109 1.00 89.19 87 ILE A N 1
ATOM 705 C CA . ILE A 1 87 ? 26.847 1.758 -30.223 1.00 89.19 87 ILE A CA 1
ATOM 706 C C . ILE A 1 87 ? 27.946 0.732 -30.514 1.00 89.19 87 ILE A C 1
ATOM 708 O O . ILE A 1 87 ? 28.640 0.871 -31.514 1.00 89.19 87 ILE A O 1
ATOM 712 N N . PHE A 1 88 ? 28.038 -0.338 -29.717 1.00 86.25 88 PHE A N 1
ATOM 713 C CA . PHE A 1 88 ? 29.039 -1.393 -29.917 1.00 86.25 88 PHE A CA 1
ATOM 714 C C . PHE A 1 88 ? 28.935 -2.062 -31.295 1.00 86.25 88 PHE A C 1
ATOM 716 O O . PHE A 1 88 ? 29.953 -2.328 -31.921 1.00 86.25 88 PHE A O 1
ATOM 723 N N . ALA A 1 89 ? 27.721 -2.295 -31.801 1.00 86.12 89 ALA A N 1
ATOM 724 C CA . ALA A 1 89 ? 27.510 -2.862 -33.135 1.00 86.12 89 ALA A CA 1
ATOM 725 C C . ALA A 1 89 ? 27.866 -1.897 -34.282 1.00 86.12 89 ALA A C 1
ATOM 727 O O . ALA A 1 89 ? 28.051 -2.344 -35.408 1.00 86.12 89 ALA A O 1
ATOM 728 N N . LYS A 1 90 ? 27.934 -0.584 -34.023 1.00 76.50 90 LYS A N 1
ATOM 729 C CA . LYS A 1 90 ? 28.369 0.433 -34.996 1.00 76.50 90 LYS A CA 1
ATOM 730 C C . LYS A 1 90 ? 29.883 0.650 -35.019 1.00 76.50 90 LYS A C 1
ATOM 732 O O . LYS A 1 90 ? 30.370 1.256 -35.967 1.00 76.50 90 LYS A O 1
ATOM 737 N N . GLU A 1 91 ? 30.594 0.228 -33.976 1.00 68.19 91 GLU A N 1
ATOM 738 C CA . GLU A 1 91 ? 32.057 0.325 -33.871 1.00 68.19 91 GLU A CA 1
ATOM 739 C C . GLU A 1 91 ? 32.787 -0.917 -34.426 1.00 68.19 91 GLU A C 1
ATOM 741 O O . GLU A 1 91 ? 34.016 -0.964 -34.372 1.00 68.19 91 GLU A O 1
ATOM 746 N N . GLN A 1 92 ? 32.052 -1.902 -34.966 1.00 53.50 92 GLN A N 1
ATOM 747 C CA . GLN A 1 92 ? 32.584 -3.070 -35.688 1.00 53.50 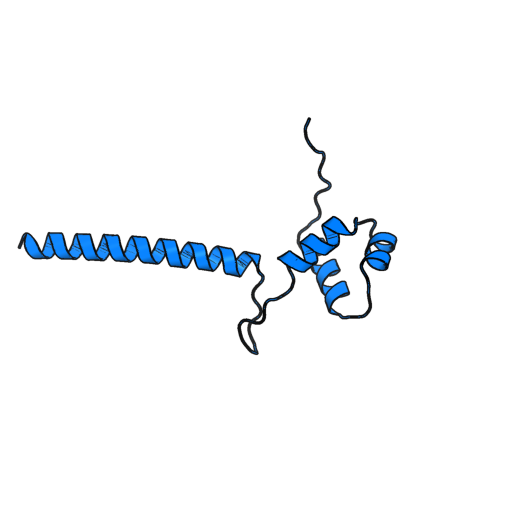92 GLN A CA 1
ATOM 748 C C . GLN A 1 92 ? 32.574 -2.885 -37.206 1.00 53.50 92 GLN A C 1
ATOM 750 O O . GLN A 1 92 ? 31.609 -2.281 -37.727 1.00 53.50 92 GLN A O 1
#

InterPro domains:
  IPR002514 Transposase IS3/IS911family [PF01527] (4-78)
  IPR009057 Homedomain-like superfamily [SSF46689] (6-91)
  IPR051839 Retinal determination transcriptional regulator [PTHR33215] (3-88)

pLDDT: mean 82.64, std 13.81, range [41.78, 95.81]

Secondary structure (DSSP, 8-state):
---------HHHHHHHHHHHHTTS--HHHHHHHH---HHHHHHHHHHHSEEESSSS-EEEHHHHHHHHHHHHHHHHHHHHHHHHHHHHHH--

Radius of gyration: 21.58 Å; chains: 1; bounding box: 52×34×57 Å

Organism: NCBI:txid1531

Foldseek 3Di:
DDDPDDDDDPVVLLVLLVVVVVPPDDLVRCCVPVVDHSVRNVVSNQFAVFDPPDPPDTDGPVRVVVVVVVVVVVVVVVVVVVVVVVVVVVVD

Sequence (92 aa):
MAKNQKSYTPEFKQQIVDLYNAGGTSYPQLEREYGVNRSTLSNWVKQLSPIKVSEEETVTLKEYKALRKEIQRLKIENEILKKATAIFAKEQ